Protein AF-A0AAN4AT27-F1 (afdb_monomer_lite)

Radius of gyration: 45.0 Å; chains: 1; bounding box: 106×26×132 Å

pLDDT: mean 91.49, std 11.28, range [50.31, 98.44]

Secondary structure (DSSP, 8-state):
--SSS-EEEETTEEEETTTTEEE-----S--TTS--TTPPPPHHHHHHHHHHHHHHHHHHHT-EEEE-SS-EEEE-TTPPPP----SSSEEEEE-TT--EEEEE-SS---S----S--EEEPTTS-EEEHHHHHHHHHHHHHHHHHHHHT-------------

Foldseek 3Di:
DPLQQDWDDDPQWIDGNVVRDIDRDPQQDDDPVDDDPPDDDDPNHVVVVVVVVVVVCVVQVQADWDDDPDDIDGDGPPDDDDDQDPVAFWGWDQDPVRDIDIDGDPDHDDPDDDDPWDWDQDPVRDIDTPVVVVVVVVVVVVVVVVCVVVPDPPPPPPPDDDD

Sequence (163 aa):
MDGTTGKATFGKIDLNGEQGTIGGLTNKTWDPNNYVSGQAATEDQLKEVDKKVEDLGNTIGKGYTFAGDKGSVNKKLGDTVKIAGDGKNISTAVTDSGELKIELNEEIEVKQITSEKMILKNSDGSTTDVGETLKEHSEKIEENAQSIKKGLNFAGNHGTTNK

Structure (mmCIF, N/CA/C/O backbone):
data_AF-A0AAN4AT27-F1
#
_entry.id   AF-A0AAN4AT27-F1
#
loop_
_atom_site.group_PDB
_atom_site.id
_atom_site.type_symbol
_atom_site.label_atom_id
_atom_site.label_alt_id
_atom_site.label_comp_id
_atom_site.label_asym_id
_atom_site.label_entity_id
_atom_site.label_seq_id
_atom_site.pdbx_PDB_ins_code
_atom_site.Cartn_x
_atom_site.Cartn_y
_atom_site.Cartn_z
_atom_site.occupancy
_atom_site.B_iso_or_equiv
_atom_site.auth_seq_id
_atom_site.auth_comp_id
_atom_site.auth_asym_id
_atom_site.auth_atom_id
_atom_site.pdbx_PDB_model_num
ATOM 1 N N . MET A 1 1 ? 40.662 -0.076 -54.136 1.00 59.47 1 MET A N 1
ATOM 2 C CA . MET A 1 1 ? 40.596 -0.534 -52.734 1.00 59.47 1 MET A CA 1
ATOM 3 C C . MET A 1 1 ? 39.782 -1.812 -52.726 1.00 59.47 1 MET A C 1
ATOM 5 O O . MET A 1 1 ? 38.711 -1.806 -53.314 1.00 59.47 1 MET A O 1
ATOM 9 N N . ASP A 1 2 ? 40.306 -2.889 -52.150 1.00 65.12 2 ASP A N 1
ATOM 10 C CA . ASP A 1 2 ? 39.646 -4.205 -52.034 1.00 65.12 2 ASP A CA 1
ATOM 11 C C . ASP A 1 2 ? 38.586 -4.258 -50.916 1.00 65.12 2 ASP A C 1
ATOM 13 O O . ASP A 1 2 ? 37.902 -5.261 -50.750 1.00 65.12 2 ASP A O 1
ATOM 17 N N . GLY A 1 3 ? 38.429 -3.161 -50.168 1.00 62.78 3 GLY A N 1
ATOM 18 C CA . GLY A 1 3 ? 37.406 -2.994 -49.137 1.00 62.78 3 GLY A CA 1
ATOM 19 C C . GLY A 1 3 ? 37.750 -3.641 -47.795 1.00 62.78 3 GLY A C 1
ATOM 20 O O . GLY A 1 3 ? 37.040 -3.390 -46.829 1.00 62.78 3 GLY A O 1
ATOM 21 N N . THR A 1 4 ? 38.840 -4.408 -47.702 1.00 66.81 4 THR A N 1
ATOM 22 C CA . THR A 1 4 ? 39.228 -5.149 -46.487 1.00 66.81 4 THR A CA 1
ATOM 23 C C . THR A 1 4 ? 40.243 -4.396 -45.622 1.00 66.81 4 THR A C 1
ATOM 25 O O . THR A 1 4 ? 40.301 -4.621 -44.419 1.00 66.81 4 THR A O 1
ATOM 28 N N . THR A 1 5 ? 41.021 -3.473 -46.202 1.00 74.94 5 THR A N 1
ATOM 29 C CA . THR A 1 5 ? 42.033 -2.658 -45.483 1.00 74.94 5 THR A CA 1
ATOM 30 C C . THR A 1 5 ? 41.980 -1.159 -45.821 1.00 74.94 5 THR A C 1
ATOM 32 O O . THR A 1 5 ? 42.809 -0.370 -45.367 1.00 74.94 5 THR A O 1
ATOM 35 N N . GLY A 1 6 ? 41.007 -0.735 -46.635 1.00 85.06 6 GLY A N 1
ATOM 36 C CA . GLY A 1 6 ? 40.911 0.639 -47.134 1.00 85.06 6 GLY A CA 1
ATOM 37 C C . GLY A 1 6 ? 40.500 1.659 -46.067 1.00 85.06 6 GLY A C 1
ATOM 38 O O . GLY A 1 6 ? 39.614 1.396 -45.254 1.00 85.06 6 GLY A O 1
ATOM 39 N N . LYS A 1 7 ? 41.101 2.853 -46.122 1.00 89.56 7 LYS A N 1
ATOM 40 C CA . LYS A 1 7 ? 40.680 4.040 -45.364 1.00 89.56 7 LYS A CA 1
ATOM 41 C C . LYS A 1 7 ? 40.246 5.126 -46.340 1.00 89.56 7 LYS A C 1
ATOM 43 O O . LYS A 1 7 ? 40.936 5.370 -47.330 1.00 89.56 7 LYS A O 1
ATOM 48 N N . ALA A 1 8 ? 39.108 5.757 -46.078 1.00 90.69 8 ALA A N 1
ATOM 49 C CA . ALA A 1 8 ? 38.583 6.835 -46.909 1.00 90.69 8 ALA A CA 1
ATOM 50 C C . ALA A 1 8 ? 37.919 7.904 -46.041 1.00 90.69 8 ALA A C 1
ATOM 52 O O . ALA A 1 8 ? 37.230 7.576 -45.079 1.00 90.69 8 ALA A O 1
ATOM 53 N N . THR A 1 9 ? 38.085 9.168 -46.420 1.00 91.88 9 THR A N 1
ATOM 54 C CA . THR A 1 9 ? 37.466 10.310 -45.741 1.00 91.88 9 THR A CA 1
ATOM 55 C C . THR A 1 9 ? 36.552 11.044 -46.716 1.00 91.88 9 THR A C 1
ATOM 57 O O . THR A 1 9 ? 36.956 11.374 -47.833 1.00 91.88 9 THR A O 1
ATOM 60 N N . PHE A 1 10 ? 35.321 11.319 -46.290 1.00 91.62 10 PHE A N 1
ATOM 61 C CA . PHE A 1 10 ? 34.301 12.039 -47.049 1.00 91.62 10 PHE A CA 1
ATOM 62 C C . PHE A 1 10 ? 33.799 13.225 -46.226 1.00 91.62 10 PHE A C 1
ATOM 64 O O . PHE A 1 10 ? 32.911 13.103 -45.379 1.00 91.62 10 PHE A O 1
ATOM 71 N N . GLY A 1 11 ? 34.388 14.399 -46.459 1.00 94.44 11 GLY A N 1
ATOM 72 C CA . GLY A 1 11 ? 34.126 15.568 -45.623 1.00 94.44 11 GLY A CA 1
ATOM 73 C C . GLY A 1 11 ? 34.538 15.293 -44.176 1.00 94.44 11 GLY A C 1
ATOM 74 O O . GLY A 1 11 ? 35.719 15.120 -43.904 1.00 94.44 11 GLY A O 1
ATOM 75 N N . LYS A 1 12 ? 33.564 15.259 -43.257 1.00 93.00 12 LYS A N 1
ATOM 76 C CA . LYS A 1 12 ? 33.795 14.930 -41.840 1.00 93.00 12 LYS A CA 1
ATOM 77 C C . LYS A 1 12 ? 33.780 13.430 -41.543 1.00 93.00 12 LYS A C 1
ATOM 79 O O . LYS A 1 12 ? 34.147 13.069 -40.439 1.00 93.00 12 LYS A O 1
ATOM 84 N N . ILE A 1 13 ? 33.300 12.592 -42.464 1.00 95.69 13 ILE A N 1
ATOM 85 C CA . ILE A 1 13 ? 33.096 11.157 -42.236 1.00 95.69 13 ILE A CA 1
ATOM 86 C C . ILE A 1 13 ? 34.378 10.389 -42.531 1.00 95.69 13 ILE A C 1
ATOM 88 O O . ILE A 1 13 ? 34.950 10.562 -43.605 1.00 95.69 13 ILE A O 1
ATOM 92 N N . ASP A 1 14 ? 34.755 9.484 -41.632 1.00 93.62 14 ASP A N 1
ATOM 93 C CA . ASP A 1 14 ? 35.916 8.607 -41.782 1.00 93.62 14 ASP A CA 1
ATOM 94 C C . ASP A 1 14 ? 35.474 7.144 -41.842 1.00 93.62 14 ASP A C 1
ATOM 96 O O . ASP A 1 14 ? 34.802 6.648 -40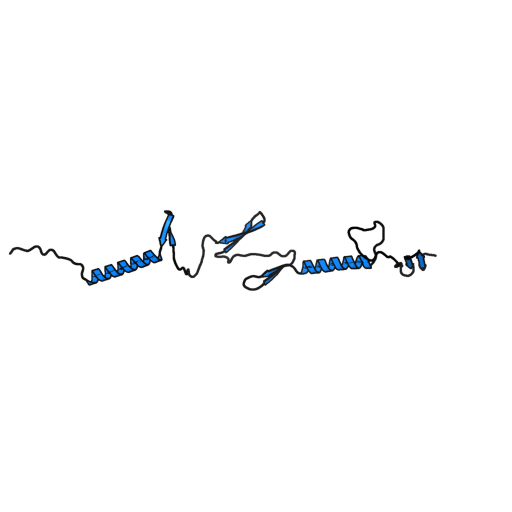.940 1.00 93.62 14 ASP A O 1
ATOM 100 N N . LEU A 1 15 ? 35.860 6.435 -42.900 1.00 93.19 15 LEU A N 1
ATOM 101 C CA . LEU A 1 15 ? 35.626 5.002 -43.066 1.00 93.19 15 LEU A CA 1
ATOM 102 C C . LEU A 1 15 ? 36.931 4.247 -42.839 1.00 93.19 15 LEU A C 1
ATOM 104 O O . LEU A 1 15 ? 37.932 4.523 -43.508 1.00 93.19 15 LEU A O 1
ATOM 108 N N . ASN A 1 16 ? 36.907 3.264 -41.940 1.00 91.56 16 ASN A N 1
ATOM 109 C CA . ASN A 1 16 ? 38.046 2.398 -41.671 1.00 91.56 16 ASN A CA 1
ATOM 110 C C . ASN A 1 16 ? 37.669 0.929 -41.896 1.00 91.56 16 ASN A C 1
ATOM 112 O O . ASN A 1 16 ? 37.094 0.288 -41.018 1.00 91.56 16 ASN A O 1
ATOM 116 N N . GLY A 1 17 ? 38.022 0.391 -43.066 1.00 89.88 17 GLY A N 1
ATOM 117 C CA . GLY A 1 17 ? 37.753 -1.004 -43.424 1.00 89.88 17 GLY A CA 1
ATOM 118 C C . GLY A 1 17 ? 38.534 -2.017 -42.584 1.00 89.88 17 GLY A C 1
ATOM 119 O O . GLY A 1 17 ? 38.031 -3.103 -42.336 1.00 89.88 17 GLY A O 1
ATOM 120 N N . GLU A 1 18 ? 39.713 -1.641 -42.079 1.00 89.69 18 GLU A N 1
ATOM 121 C CA . GLU A 1 18 ? 40.535 -2.495 -41.209 1.00 89.69 18 GLU A CA 1
ATOM 122 C C . GLU A 1 18 ? 39.891 -2.694 -39.823 1.00 89.69 18 GLU A C 1
ATOM 124 O O . GLU A 1 18 ? 39.949 -3.784 -39.264 1.00 89.69 18 GLU A O 1
ATOM 129 N N . GLN A 1 19 ? 39.250 -1.654 -39.270 1.00 91.31 19 GLN A N 1
ATOM 130 C CA . GLN A 1 19 ? 38.543 -1.717 -37.978 1.00 91.31 19 GLN A CA 1
ATOM 131 C C . GLN A 1 19 ? 37.044 -2.024 -38.109 1.00 91.31 19 GLN A C 1
ATOM 133 O O . GLN A 1 19 ? 36.397 -2.324 -37.109 1.00 91.31 19 GLN A O 1
ATOM 138 N N . GLY A 1 20 ? 36.479 -1.919 -39.315 1.00 91.69 20 GLY A N 1
ATOM 139 C CA . GLY A 1 20 ? 35.042 -2.061 -39.554 1.00 91.69 20 GLY A CA 1
ATOM 140 C C . GLY A 1 20 ? 34.204 -0.914 -38.979 1.00 91.69 20 GLY A C 1
ATOM 141 O O . GLY A 1 20 ? 33.062 -1.137 -38.584 1.00 91.69 20 GLY A O 1
ATOM 142 N N . THR A 1 21 ? 34.754 0.302 -38.899 1.00 93.38 21 THR A N 1
ATOM 143 C CA . THR A 1 21 ? 34.102 1.446 -38.241 1.00 93.38 21 THR A CA 1
ATOM 144 C C . THR A 1 21 ? 33.812 2.601 -39.195 1.00 93.38 21 THR A C 1
ATOM 146 O O . THR A 1 21 ? 34.498 2.815 -40.200 1.00 93.38 21 THR A O 1
ATOM 149 N N . ILE A 1 22 ? 32.778 3.368 -38.841 1.00 94.06 22 ILE A N 1
ATOM 150 C CA . ILE A 1 22 ? 32.430 4.650 -39.455 1.00 94.06 22 ILE A CA 1
ATOM 151 C C . ILE A 1 22 ? 32.519 5.720 -38.366 1.00 94.06 22 ILE A C 1
ATOM 153 O O . ILE A 1 22 ? 31.731 5.723 -37.422 1.00 94.06 22 ILE A O 1
ATOM 157 N N . GLY A 1 23 ? 33.501 6.607 -38.486 1.00 94.44 23 GLY A N 1
ATOM 158 C CA . GLY A 1 23 ? 33.745 7.729 -37.586 1.00 94.44 23 GLY A CA 1
ATOM 159 C C . GLY A 1 23 ? 33.300 9.069 -38.173 1.00 94.44 23 GLY A C 1
ATOM 160 O O . GLY A 1 23 ? 32.806 9.159 -39.298 1.00 94.44 23 GLY A O 1
ATOM 161 N N . GLY A 1 24 ? 33.471 10.138 -37.391 1.00 95.50 24 GLY A N 1
ATOM 162 C CA . GLY A 1 24 ? 33.221 11.506 -37.858 1.00 95.50 24 GLY A CA 1
ATOM 163 C C . GLY A 1 24 ? 31.747 11.930 -37.926 1.00 95.50 24 GLY A C 1
ATOM 164 O O . GLY A 1 24 ? 31.432 13.061 -38.308 1.00 95.50 24 GLY A O 1
ATOM 165 N N . LEU A 1 25 ? 30.837 11.045 -37.511 1.00 95.88 25 LEU A N 1
ATOM 166 C CA . LEU A 1 25 ? 29.411 11.326 -37.363 1.00 95.88 25 LEU A CA 1
ATOM 167 C C . LEU A 1 25 ? 29.177 12.442 -36.331 1.00 95.88 25 LEU A C 1
ATOM 169 O O . LEU A 1 25 ? 29.748 12.448 -35.239 1.00 95.88 25 LEU A O 1
ATOM 173 N N . THR A 1 26 ? 28.331 13.411 -36.685 1.00 94.31 26 THR A N 1
ATOM 174 C CA . THR A 1 26 ? 28.087 14.609 -35.862 1.00 94.31 26 THR A CA 1
ATOM 175 C C . THR A 1 26 ? 26.818 14.532 -35.014 1.00 94.31 26 THR A C 1
ATOM 177 O O . THR A 1 26 ? 26.613 15.386 -34.155 1.00 94.31 26 THR A O 1
ATOM 180 N N . ASN A 1 27 ? 25.952 13.544 -35.240 1.00 94.56 27 ASN A N 1
ATOM 181 C CA . ASN A 1 27 ? 24.728 13.317 -34.473 1.00 94.56 27 ASN A CA 1
ATOM 182 C C . ASN A 1 27 ? 25.047 12.661 -33.126 1.00 94.56 27 ASN A C 1
ATOM 184 O O . ASN A 1 27 ? 25.014 11.444 -33.011 1.00 94.56 27 ASN A O 1
ATOM 188 N N . LYS A 1 28 ? 25.376 13.463 -32.111 1.00 95.00 28 LYS A N 1
ATOM 189 C CA . LYS A 1 28 ? 25.811 12.963 -30.793 1.00 95.00 28 LYS A CA 1
ATOM 190 C C . LYS A 1 28 ? 24.724 12.934 -29.720 1.00 95.00 28 LYS A C 1
ATOM 192 O O . LYS A 1 28 ? 24.891 12.261 -28.718 1.00 95.00 28 LYS A O 1
ATOM 197 N N . THR A 1 29 ? 23.624 13.648 -29.925 1.00 94.44 29 THR A N 1
ATOM 198 C CA . THR A 1 29 ? 22.542 13.794 -28.941 1.00 94.44 29 THR A CA 1
ATOM 199 C C . THR A 1 29 ? 21.263 13.147 -29.444 1.00 94.44 29 THR A C 1
ATOM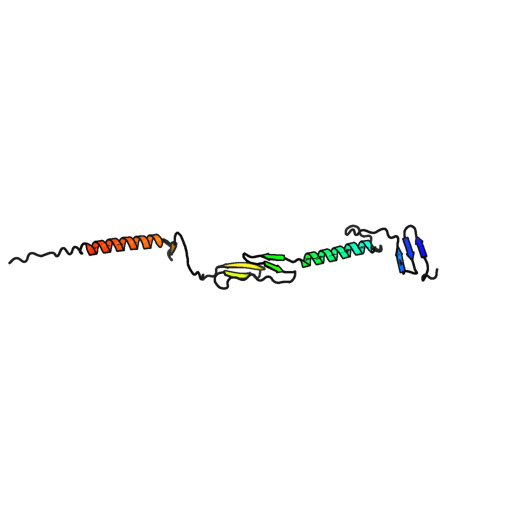 201 O O . THR A 1 29 ? 20.974 13.204 -30.644 1.00 94.44 29 THR A O 1
ATOM 204 N N . TRP A 1 30 ? 20.473 12.549 -28.557 1.00 94.00 30 TRP A N 1
ATOM 205 C CA . TRP A 1 30 ? 19.183 11.963 -28.910 1.00 94.00 30 TRP A CA 1
ATOM 206 C C . TRP A 1 30 ? 18.029 12.954 -28.684 1.00 94.00 30 TRP A C 1
ATOM 208 O O . TRP A 1 30 ? 17.708 13.306 -27.548 1.00 94.00 30 TRP A O 1
ATOM 218 N N . ASP A 1 31 ? 17.360 13.358 -29.771 1.00 92.38 31 ASP A N 1
ATOM 219 C CA . ASP A 1 31 ? 16.117 14.140 -29.739 1.00 92.38 31 ASP A CA 1
ATOM 220 C C . ASP A 1 31 ? 14.932 13.266 -30.203 1.00 92.38 31 ASP A C 1
ATOM 222 O O . ASP A 1 31 ? 14.851 12.932 -31.389 1.00 92.38 31 ASP A O 1
ATOM 226 N N . PRO A 1 32 ? 13.995 12.897 -29.309 1.00 91.25 32 PRO A N 1
ATOM 227 C CA . PRO A 1 32 ? 12.868 12.033 -29.657 1.00 91.25 32 PRO A CA 1
ATOM 228 C C . PRO A 1 32 ? 11.865 12.672 -30.630 1.00 91.25 32 PRO A C 1
ATOM 230 O O . PRO A 1 32 ? 11.100 11.945 -31.259 1.00 91.25 32 PRO A O 1
ATOM 233 N N . ASN A 1 33 ? 11.847 14.003 -30.761 1.00 95.56 33 ASN A N 1
ATOM 234 C CA . ASN A 1 33 ? 10.891 14.710 -31.619 1.00 95.56 33 ASN A CA 1
ATOM 235 C C . ASN A 1 33 ? 11.442 14.995 -33.021 1.00 95.56 33 ASN A C 1
ATOM 237 O O . ASN A 1 33 ? 10.667 15.274 -33.931 1.00 95.56 33 ASN A O 1
ATOM 241 N N . ASN A 1 34 ? 12.763 14.925 -33.205 1.00 91.69 34 ASN A N 1
ATOM 242 C CA . ASN A 1 34 ? 13.436 15.321 -34.442 1.00 91.69 34 ASN A CA 1
ATOM 243 C C . ASN A 1 34 ? 14.451 14.259 -34.887 1.00 91.69 34 ASN A C 1
ATOM 245 O O . ASN A 1 34 ? 15.641 14.537 -35.044 1.00 91.69 34 ASN A O 1
ATOM 249 N N . TYR A 1 35 ? 13.988 13.025 -35.093 1.00 93.12 35 TYR A N 1
ATOM 250 C CA . TYR A 1 35 ? 14.833 11.963 -35.639 1.00 93.12 35 TYR A CA 1
ATOM 251 C C . TYR A 1 35 ? 14.917 12.044 -37.171 1.00 93.12 35 TYR A C 1
ATOM 253 O O . TYR A 1 35 ? 13.954 12.399 -37.853 1.00 93.12 35 TYR A O 1
ATOM 261 N N . VAL A 1 36 ? 16.074 11.677 -37.725 1.00 93.69 36 VAL A N 1
ATOM 262 C CA . VAL A 1 36 ? 16.304 11.643 -39.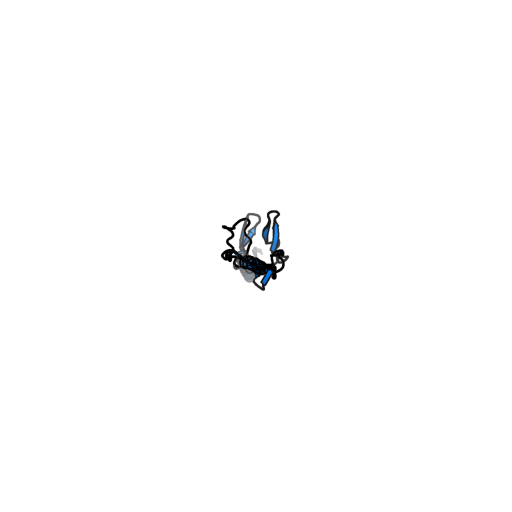175 1.00 93.69 36 VAL A CA 1
ATOM 263 C C . VAL A 1 36 ? 16.204 10.200 -39.661 1.00 93.69 36 VAL A C 1
ATOM 265 O O . VAL A 1 36 ? 17.065 9.369 -39.376 1.00 93.69 36 VAL A O 1
ATOM 268 N N . SER A 1 37 ? 15.134 9.891 -40.394 1.00 94.44 37 SER A N 1
ATOM 269 C CA . SER A 1 37 ? 14.922 8.557 -40.965 1.00 94.44 37 SER A CA 1
ATOM 270 C C . SER A 1 37 ? 16.042 8.174 -41.940 1.00 94.44 37 SER A C 1
ATOM 272 O O . SER A 1 37 ? 16.467 8.983 -42.763 1.00 94.44 37 SER A O 1
ATOM 274 N N . GLY A 1 38 ? 16.518 6.930 -41.848 1.00 94.50 38 GLY A N 1
ATOM 275 C CA . GLY A 1 38 ? 17.579 6.389 -42.704 1.00 94.50 38 GLY A CA 1
ATOM 276 C C . GLY A 1 38 ? 19.000 6.845 -42.349 1.00 94.50 38 GLY A C 1
ATOM 277 O O . GLY A 1 38 ? 19.953 6.341 -42.940 1.00 94.50 38 GLY A O 1
ATOM 278 N N . GLN A 1 39 ? 19.170 7.751 -41.381 1.00 94.94 39 GLN A N 1
ATOM 279 C CA . GLN A 1 39 ? 20.486 8.122 -40.865 1.00 94.94 39 GLN A CA 1
ATOM 280 C C . GLN A 1 39 ? 20.951 7.122 -39.796 1.00 94.94 39 GLN A C 1
ATOM 282 O O . GLN A 1 39 ? 20.172 6.697 -38.944 1.00 94.94 39 GLN A O 1
ATOM 287 N N . ALA A 1 40 ? 22.236 6.760 -39.820 1.00 93.62 40 ALA A N 1
ATOM 288 C CA . ALA A 1 40 ? 22.837 5.919 -38.787 1.00 93.62 40 ALA A CA 1
ATOM 289 C C . ALA A 1 40 ? 22.907 6.652 -37.433 1.00 93.62 40 ALA A C 1
ATOM 291 O O . ALA A 1 40 ? 23.298 7.821 -37.376 1.00 93.62 40 ALA A O 1
ATOM 292 N N . ALA A 1 41 ? 22.575 5.956 -36.345 1.00 94.69 41 ALA A N 1
ATOM 293 C CA . ALA A 1 41 ? 22.762 6.451 -34.981 1.00 94.69 41 ALA A CA 1
ATOM 294 C C . ALA A 1 41 ? 24.232 6.333 -34.538 1.00 94.69 41 ALA A C 1
ATOM 296 O O . ALA A 1 41 ? 24.950 5.446 -35.001 1.00 94.69 41 ALA A O 1
ATOM 297 N N . THR A 1 42 ? 24.675 7.207 -33.631 1.00 96.31 42 THR A N 1
ATOM 298 C CA . THR A 1 42 ? 26.009 7.109 -33.006 1.00 96.31 42 THR A CA 1
ATOM 299 C C . THR A 1 42 ? 25.966 6.367 -31.673 1.00 96.31 42 THR A C 1
ATOM 301 O O . THR A 1 42 ? 24.924 6.289 -31.020 1.00 96.31 42 THR A O 1
ATOM 304 N N . GLU A 1 43 ? 27.125 5.877 -31.223 1.00 96.56 43 GLU A N 1
ATOM 305 C CA . GLU A 1 43 ? 27.285 5.319 -29.873 1.00 96.56 43 GLU A CA 1
ATOM 306 C C . GLU A 1 43 ? 26.960 6.345 -28.775 1.00 96.56 43 GLU A C 1
ATOM 308 O O . GLU A 1 43 ? 26.437 5.962 -27.732 1.00 96.56 43 GLU A O 1
ATOM 313 N N . ASP A 1 44 ? 27.186 7.644 -29.015 1.00 97.38 44 ASP A N 1
ATOM 314 C CA . ASP A 1 44 ? 26.796 8.713 -28.084 1.00 97.38 44 ASP A CA 1
ATOM 315 C C . ASP A 1 44 ? 25.264 8.748 -27.887 1.00 97.38 44 ASP A C 1
ATOM 317 O O . ASP A 1 44 ? 24.779 8.764 -26.754 1.00 97.38 44 ASP A O 1
ATOM 321 N N . GLN A 1 45 ? 24.486 8.659 -28.973 1.00 97.00 45 GLN A N 1
ATOM 322 C CA . GLN A 1 45 ? 23.020 8.578 -28.899 1.00 97.00 45 GLN A CA 1
ATOM 323 C C . GLN A 1 45 ? 22.549 7.273 -28.241 1.00 97.00 45 GLN A C 1
ATOM 325 O O . GLN A 1 45 ? 21.608 7.289 -27.445 1.00 97.00 45 GLN A O 1
ATOM 330 N N . LEU A 1 46 ? 23.206 6.144 -28.541 1.00 96.56 46 LEU A N 1
ATOM 331 C CA . LEU A 1 46 ? 22.896 4.857 -27.913 1.00 96.56 46 LEU A CA 1
ATOM 332 C C . LEU A 1 46 ? 23.168 4.891 -26.404 1.00 96.56 46 LEU A C 1
ATOM 334 O O . LEU A 1 46 ? 22.351 4.401 -25.631 1.00 96.56 46 LEU A O 1
ATOM 338 N N . LYS A 1 47 ? 24.262 5.526 -25.976 1.00 97.56 47 LYS A N 1
ATOM 339 C CA . LYS A 1 47 ? 24.605 5.718 -24.563 1.00 97.56 47 LYS A CA 1
ATOM 340 C C . LYS A 1 47 ? 23.561 6.552 -23.820 1.00 97.56 47 LYS A C 1
ATOM 342 O O . LYS A 1 47 ? 23.233 6.241 -22.678 1.00 97.56 47 LYS A O 1
ATOM 347 N N . GLU A 1 48 ? 23.021 7.602 -24.439 1.00 97.00 48 GLU A N 1
ATOM 348 C CA . GLU A 1 48 ? 21.919 8.368 -23.840 1.00 97.00 48 GLU A CA 1
ATOM 349 C C . GLU A 1 48 ? 20.657 7.513 -23.651 1.00 97.00 48 GLU A C 1
ATOM 351 O O . GLU A 1 48 ? 19.966 7.646 -22.639 1.00 97.00 48 GLU A O 1
ATOM 356 N N . VAL A 1 49 ? 20.354 6.626 -24.604 1.00 95.75 49 VAL A N 1
ATOM 357 C CA . VAL A 1 49 ? 19.224 5.691 -24.503 1.00 95.75 49 VAL A CA 1
ATOM 358 C C . VAL A 1 49 ? 19.471 4.641 -23.421 1.00 95.75 49 VAL A C 1
ATOM 360 O O . VAL A 1 49 ? 18.594 4.430 -22.586 1.00 95.75 49 VAL A O 1
ATOM 363 N N . ASP A 1 50 ? 20.655 4.033 -23.394 1.00 97.50 50 ASP A N 1
ATOM 364 C CA . ASP A 1 50 ? 21.069 3.066 -22.373 1.00 97.50 50 ASP A CA 1
ATOM 365 C C . ASP A 1 50 ? 20.931 3.657 -20.965 1.00 97.50 50 ASP A C 1
ATOM 367 O O . ASP A 1 50 ? 20.245 3.096 -20.109 1.00 97.50 50 ASP A O 1
ATOM 371 N N . LYS A 1 51 ? 21.424 4.887 -20.771 1.00 97.56 51 LYS A N 1
ATOM 372 C CA . LYS A 1 51 ? 21.247 5.622 -19.517 1.00 97.56 51 LYS A CA 1
ATOM 373 C C . LYS A 1 51 ? 19.773 5.818 -19.144 1.00 97.56 51 LYS A C 1
ATOM 375 O O . LYS A 1 51 ? 19.416 5.662 -17.980 1.00 97.56 51 LYS A O 1
ATOM 380 N N . LYS A 1 52 ? 18.898 6.160 -20.098 1.00 96.94 52 LYS A N 1
ATOM 381 C CA . LYS A 1 52 ? 17.453 6.301 -19.825 1.00 96.94 52 LYS A CA 1
ATOM 382 C C . LYS A 1 52 ? 16.824 4.976 -19.399 1.00 96.94 52 LYS A C 1
ATOM 384 O O . LYS A 1 52 ? 15.957 4.978 -18.527 1.00 96.94 52 LYS A O 1
ATOM 389 N N . VAL A 1 53 ? 17.248 3.865 -19.999 1.00 97.69 53 VAL A N 1
ATOM 390 C CA . VAL A 1 53 ? 16.791 2.519 -19.625 1.00 97.69 53 VAL A CA 1
ATOM 391 C C . VAL A 1 53 ? 17.273 2.159 -18.218 1.00 97.69 53 VAL A C 1
ATOM 393 O O . VAL A 1 53 ? 16.473 1.695 -17.406 1.00 97.69 53 VAL A O 1
ATOM 396 N N . GLU A 1 54 ? 18.536 2.436 -17.894 1.00 98.12 54 GLU A N 1
ATOM 397 C CA . GLU A 1 54 ? 19.098 2.231 -16.556 1.00 98.12 54 GLU A CA 1
ATOM 398 C C . GLU A 1 54 ? 18.367 3.077 -15.498 1.00 98.12 54 GLU A C 1
ATOM 400 O O . GLU A 1 54 ? 17.908 2.553 -14.480 1.00 98.12 54 GLU A O 1
ATOM 405 N N . ASP A 1 55 ? 18.186 4.376 -15.753 1.00 97.81 55 ASP A N 1
ATOM 406 C CA . ASP A 1 55 ? 17.496 5.304 -14.850 1.00 97.81 55 ASP A CA 1
ATOM 407 C C . ASP A 1 55 ? 16.027 4.885 -14.627 1.00 97.81 55 ASP A C 1
ATOM 409 O O . ASP A 1 55 ? 15.515 4.960 -13.501 1.00 97.81 55 ASP A O 1
ATOM 413 N N . LEU A 1 56 ? 15.351 4.394 -15.674 1.00 97.00 56 LEU A N 1
ATOM 414 C CA . LEU A 1 56 ? 14.003 3.832 -15.577 1.00 97.00 56 LEU A CA 1
ATOM 415 C C . LEU A 1 56 ? 13.988 2.568 -14.707 1.00 97.00 56 LEU A C 1
ATOM 417 O O . LEU A 1 56 ? 13.162 2.469 -13.798 1.00 97.00 56 LEU A O 1
ATOM 421 N N . GLY A 1 57 ? 14.916 1.635 -14.939 1.00 96.50 57 GLY A N 1
ATOM 422 C CA . GLY A 1 57 ? 15.059 0.415 -14.142 1.00 96.50 57 GLY A CA 1
ATOM 423 C C . GLY A 1 57 ? 15.309 0.716 -12.663 1.00 96.50 57 GLY A C 1
ATOM 424 O O . GLY A 1 57 ? 14.635 0.164 -11.792 1.00 96.50 57 GLY A O 1
ATOM 425 N N . ASN A 1 58 ? 16.195 1.670 -12.375 1.00 96.31 58 ASN A N 1
ATOM 426 C CA . ASN A 1 58 ? 16.473 2.146 -11.022 1.00 96.31 58 ASN A CA 1
ATOM 427 C C . ASN A 1 58 ? 15.238 2.779 -10.372 1.00 96.31 58 ASN A C 1
ATOM 429 O O . ASN A 1 58 ? 14.959 2.538 -9.198 1.00 96.31 58 ASN A O 1
ATOM 433 N N . THR A 1 59 ? 14.479 3.581 -11.121 1.00 95.94 59 THR A N 1
ATOM 434 C CA . THR A 1 59 ? 13.275 4.250 -10.609 1.00 95.94 59 THR A CA 1
ATOM 435 C C . THR A 1 59 ? 12.170 3.251 -10.288 1.00 95.94 59 THR A C 1
ATOM 437 O O . THR A 1 59 ? 11.627 3.284 -9.186 1.00 95.94 59 THR A O 1
ATOM 440 N N . ILE A 1 60 ? 11.882 2.320 -11.199 1.00 94.38 60 ILE A N 1
ATOM 441 C CA . ILE A 1 60 ? 10.898 1.251 -10.976 1.00 94.38 60 ILE A CA 1
ATOM 442 C C . ILE A 1 60 ? 11.348 0.336 -9.826 1.00 94.38 60 ILE A C 1
ATOM 444 O O . ILE A 1 60 ? 10.534 -0.081 -9.000 1.00 94.38 60 ILE A O 1
ATOM 448 N N . GLY A 1 61 ? 12.652 0.067 -9.720 1.00 94.06 61 GLY A N 1
ATOM 449 C CA . GLY A 1 61 ? 13.239 -0.777 -8.681 1.00 94.06 61 GLY A CA 1
ATOM 450 C C . GLY A 1 61 ? 13.126 -0.226 -7.255 1.00 94.06 61 GLY A C 1
ATOM 451 O O . GLY A 1 61 ? 13.207 -1.015 -6.310 1.00 94.06 61 GLY A O 1
ATOM 452 N N . LYS A 1 62 ? 12.903 1.088 -7.082 1.00 95.62 62 LYS A N 1
ATOM 453 C CA . LYS A 1 62 ? 12.693 1.711 -5.760 1.00 95.62 62 LYS A CA 1
ATOM 454 C C . LYS A 1 62 ? 11.384 1.274 -5.096 1.00 95.62 62 LYS A C 1
ATOM 456 O O . LYS A 1 62 ? 11.324 1.235 -3.867 1.00 95.62 62 LYS A O 1
ATOM 461 N N . GLY A 1 63 ? 10.360 0.942 -5.886 1.00 94.88 63 GLY A N 1
ATOM 462 C CA . GLY A 1 63 ? 9.045 0.558 -5.373 1.00 94.88 63 GLY A CA 1
ATOM 463 C C . GLY A 1 63 ? 8.349 1.656 -4.555 1.00 94.88 63 GLY A C 1
ATOM 464 O O . GLY A 1 63 ? 8.674 2.839 -4.661 1.00 94.88 63 GLY A O 1
ATOM 465 N N . TYR A 1 64 ? 7.398 1.245 -3.718 1.00 95.50 64 TYR A N 1
ATOM 466 C CA . TYR A 1 64 ? 6.672 2.094 -2.773 1.00 95.50 64 TYR A CA 1
ATOM 467 C C . TYR A 1 64 ? 6.841 1.578 -1.345 1.00 95.50 64 TYR A C 1
ATOM 469 O O . TYR A 1 64 ? 6.767 0.374 -1.090 1.00 95.50 64 TYR A O 1
ATOM 477 N N . THR A 1 65 ? 7.042 2.494 -0.401 1.00 96.06 65 THR A N 1
ATOM 478 C CA . THR A 1 65 ? 7.147 2.165 1.024 1.00 96.06 65 THR A CA 1
ATOM 479 C C . THR A 1 65 ? 5.821 2.436 1.722 1.00 96.06 65 THR A C 1
ATOM 481 O O . THR A 1 65 ? 5.337 3.564 1.718 1.00 96.06 65 THR A O 1
ATOM 484 N N . PHE A 1 66 ? 5.268 1.408 2.360 1.00 96.81 66 PHE A N 1
ATOM 485 C CA . PHE A 1 66 ? 4.094 1.492 3.223 1.00 96.81 66 PHE A CA 1
ATOM 486 C C . PHE A 1 66 ? 4.567 1.473 4.675 1.00 96.81 66 PHE A C 1
ATOM 488 O O . PHE A 1 66 ? 5.273 0.550 5.085 1.00 96.81 66 PHE A O 1
ATOM 495 N N . ALA A 1 67 ? 4.203 2.492 5.445 1.00 96.56 67 ALA A N 1
ATOM 496 C CA . ALA A 1 67 ? 4.511 2.593 6.866 1.00 96.56 67 ALA A CA 1
ATOM 497 C C . ALA A 1 67 ? 3.210 2.607 7.670 1.00 96.56 67 ALA A C 1
ATOM 499 O O . ALA A 1 67 ? 2.223 3.194 7.233 1.00 96.56 67 ALA A O 1
ATOM 500 N N . GLY A 1 68 ? 3.221 1.952 8.826 1.00 95.25 68 GLY A N 1
ATOM 501 C CA . GLY A 1 68 ? 2.142 2.041 9.808 1.00 95.25 68 GLY A CA 1
ATOM 502 C C . GLY A 1 68 ? 2.636 2.692 11.094 1.00 95.25 68 GLY A C 1
ATOM 503 O O . GLY A 1 68 ? 3.794 3.102 11.185 1.00 95.25 68 GLY A O 1
ATOM 504 N N . ASP A 1 69 ? 1.788 2.700 12.124 1.00 95.56 69 ASP A N 1
ATOM 505 C CA . ASP A 1 69 ? 2.157 3.170 13.470 1.00 95.56 69 ASP A CA 1
ATOM 506 C C . ASP A 1 69 ? 3.408 2.464 14.017 1.00 95.56 69 ASP A C 1
ATOM 508 O O . ASP A 1 69 ? 4.150 3.010 14.836 1.00 95.56 69 ASP A O 1
ATOM 512 N N . LYS A 1 70 ? 3.652 1.229 13.559 1.00 96.06 70 LYS A N 1
ATOM 513 C CA . LYS A 1 70 ? 4.876 0.471 13.813 1.00 96.06 70 LYS A CA 1
ATOM 514 C C . LYS A 1 70 ? 5.379 -0.174 12.526 1.00 96.06 70 LYS A C 1
ATOM 516 O O . LYS A 1 70 ? 4.652 -0.918 11.872 1.00 96.06 70 LYS A O 1
ATOM 521 N N . GLY A 1 71 ? 6.663 0.030 12.240 1.00 96.81 71 GLY A N 1
ATOM 522 C CA . GLY A 1 71 ? 7.364 -0.617 11.132 1.00 96.81 71 GLY A CA 1
ATOM 523 C C . GLY A 1 71 ? 6.988 -0.087 9.746 1.00 96.81 71 GLY A C 1
ATOM 524 O O . GLY A 1 71 ? 6.128 0.777 9.574 1.00 96.81 71 GLY A O 1
ATOM 525 N N . SER A 1 72 ? 7.680 -0.613 8.739 1.00 97.12 72 SER A N 1
ATOM 526 C CA . SER A 1 72 ? 7.449 -0.295 7.333 1.00 97.12 72 SER A CA 1
ATOM 527 C C . SER A 1 72 ? 7.837 -1.467 6.438 1.00 97.12 72 SER A C 1
ATOM 529 O O . SER A 1 72 ? 8.593 -2.358 6.832 1.00 97.12 72 SER A O 1
ATOM 531 N N . VAL A 1 73 ? 7.305 -1.471 5.220 1.00 96.88 73 VAL A N 1
ATOM 532 C CA . VAL A 1 73 ? 7.640 -2.445 4.183 1.00 96.88 73 VAL A CA 1
ATOM 533 C C . VAL A 1 73 ? 7.778 -1.739 2.840 1.00 96.88 73 VAL A C 1
ATOM 535 O O . VAL A 1 73 ? 6.974 -0.874 2.500 1.00 96.88 73 VAL A O 1
ATOM 538 N N . ASN A 1 74 ? 8.795 -2.110 2.066 1.00 97.00 74 ASN A N 1
ATOM 539 C CA . ASN A 1 74 ? 8.942 -1.680 0.680 1.00 97.00 74 ASN A CA 1
ATOM 540 C C . ASN A 1 74 ? 8.383 -2.761 -0.255 1.00 97.00 74 ASN A C 1
ATOM 542 O O . ASN A 1 74 ? 8.619 -3.953 -0.045 1.00 97.00 74 ASN A O 1
ATOM 546 N N . LYS A 1 75 ? 7.609 -2.335 -1.250 1.00 96.94 75 LYS A N 1
ATOM 547 C CA . LYS A 1 75 ? 6.916 -3.190 -2.215 1.00 96.94 75 LYS A CA 1
ATOM 548 C C . LYS A 1 75 ? 7.265 -2.742 -3.621 1.00 96.94 75 LYS A C 1
ATOM 550 O O . LYS A 1 75 ? 7.187 -1.554 -3.927 1.00 96.94 75 LYS A O 1
ATOM 555 N N . LYS A 1 76 ? 7.666 -3.682 -4.467 1.00 95.69 76 LYS A N 1
ATOM 556 C CA . LYS A 1 76 ? 8.069 -3.420 -5.850 1.00 95.69 76 LYS A CA 1
ATOM 557 C C . LYS A 1 76 ? 6.889 -3.600 -6.799 1.00 95.69 76 LYS A C 1
ATOM 559 O O . LYS A 1 76 ? 5.844 -4.131 -6.427 1.00 95.69 76 LYS A O 1
ATOM 564 N N . LEU A 1 77 ? 7.054 -3.143 -8.039 1.00 94.94 77 LEU A N 1
ATOM 565 C CA . LEU A 1 77 ? 6.057 -3.370 -9.082 1.00 94.94 77 LEU A CA 1
ATOM 566 C C . LEU A 1 77 ? 5.810 -4.879 -9.253 1.00 94.94 77 LEU A C 1
ATOM 568 O O . LEU A 1 77 ? 6.758 -5.652 -9.364 1.00 94.94 77 LEU A O 1
ATOM 572 N N . GLY A 1 78 ? 4.538 -5.279 -9.267 1.00 93.25 78 GLY A N 1
ATOM 573 C CA . GLY A 1 78 ? 4.122 -6.683 -9.321 1.00 93.25 78 GLY A CA 1
ATOM 574 C C . GLY A 1 78 ? 3.893 -7.331 -7.951 1.00 93.25 78 GLY A C 1
ATOM 575 O O . GLY A 1 78 ? 3.228 -8.363 -7.884 1.00 93.25 78 GLY A O 1
ATOM 576 N N . ASP A 1 79 ? 4.356 -6.723 -6.855 1.00 96.31 79 ASP A N 1
ATOM 577 C CA . ASP A 1 79 ? 4.019 -7.207 -5.518 1.00 96.31 79 ASP A CA 1
ATOM 578 C C . ASP A 1 79 ? 2.553 -6.913 -5.176 1.00 96.31 79 ASP A C 1
ATOM 580 O O . ASP A 1 79 ? 1.998 -5.870 -5.518 1.00 96.31 79 ASP A O 1
ATOM 584 N N . THR A 1 80 ? 1.936 -7.807 -4.401 1.00 93.56 80 THR A N 1
ATOM 585 C CA . THR A 1 80 ? 0.638 -7.547 -3.766 1.00 93.56 80 THR A CA 1
ATOM 586 C C . THR A 1 80 ? 0.832 -7.000 -2.351 1.00 93.56 80 THR A C 1
ATOM 588 O O . THR A 1 80 ? 1.585 -7.561 -1.543 1.00 93.56 80 THR A O 1
ATOM 591 N N . VAL A 1 81 ? 0.112 -5.924 -2.029 1.00 93.44 81 VAL A N 1
ATOM 592 C CA . VAL A 1 81 ? -0.011 -5.391 -0.666 1.00 93.44 81 VAL A CA 1
ATOM 593 C C . VAL A 1 81 ? -1.328 -5.869 -0.079 1.00 93.44 81 VAL A C 1
ATOM 595 O O . VAL A 1 81 ? -2.390 -5.596 -0.628 1.00 93.44 81 VAL A O 1
ATOM 598 N N . LYS A 1 82 ? -1.259 -6.604 1.031 1.00 92.75 82 LYS A N 1
ATOM 599 C CA . LYS A 1 82 ? -2.447 -7.026 1.774 1.00 92.75 82 LYS A CA 1
ATOM 600 C C . LYS A 1 82 ? -2.718 -6.013 2.874 1.00 92.75 82 LYS A C 1
ATOM 602 O O . LYS A 1 82 ? -1.829 -5.736 3.675 1.00 92.75 82 LYS A O 1
ATOM 607 N N . ILE A 1 83 ? -3.940 -5.506 2.911 1.00 95.12 83 ILE A N 1
ATOM 608 C CA . ILE A 1 83 ? -4.468 -4.730 4.029 1.00 95.12 83 ILE A CA 1
ATOM 609 C C . ILE A 1 83 ? -5.420 -5.674 4.749 1.00 95.12 83 ILE A C 1
ATOM 611 O O . ILE A 1 83 ? -6.317 -6.230 4.121 1.00 95.12 83 ILE A O 1
ATOM 615 N N . ALA A 1 84 ? -5.145 -5.931 6.022 1.00 94.94 84 ALA A N 1
ATOM 616 C CA . ALA A 1 84 ? -5.899 -6.867 6.836 1.00 94.94 84 ALA A CA 1
ATOM 617 C C . ALA A 1 84 ? -6.466 -6.131 8.045 1.00 94.94 84 ALA A C 1
ATOM 619 O O . ALA A 1 84 ? -5.786 -5.289 8.636 1.00 94.94 84 ALA A O 1
ATOM 620 N N . GLY A 1 85 ? -7.696 -6.474 8.409 1.00 96.62 85 GLY A N 1
ATOM 621 C CA . GLY A 1 85 ? -8.251 -6.113 9.703 1.00 96.62 85 GLY A CA 1
ATOM 622 C C . GLY A 1 85 ? -7.538 -6.818 10.862 1.00 96.62 85 GLY A C 1
ATOM 623 O O . GLY A 1 85 ? -6.605 -7.602 10.674 1.00 96.62 85 GLY A O 1
ATOM 624 N N . ASP A 1 86 ? -8.012 -6.571 12.078 1.00 96.06 86 ASP A N 1
ATOM 625 C CA . ASP A 1 86 ? -7.491 -7.206 13.297 1.00 96.06 86 ASP A CA 1
ATOM 626 C C . ASP A 1 86 ? -8.049 -8.626 13.523 1.00 96.06 86 ASP A C 1
ATOM 628 O O . ASP A 1 86 ? -7.707 -9.284 14.506 1.00 96.06 86 ASP A O 1
ATOM 632 N N . GLY A 1 87 ? -8.911 -9.097 12.613 1.00 95.88 87 GLY A N 1
ATOM 633 C CA . GLY A 1 87 ? -9.592 -10.387 12.700 1.00 95.88 87 GLY A CA 1
ATOM 634 C C . GLY A 1 87 ? -10.710 -10.429 13.744 1.00 95.88 87 GLY A C 1
ATOM 635 O O . GLY A 1 87 ? -11.210 -11.516 14.024 1.00 95.88 87 GLY A O 1
ATOM 636 N N . LYS A 1 88 ? -11.084 -9.282 14.327 1.00 97.19 88 LYS A N 1
ATOM 637 C CA . LYS A 1 88 ? -12.089 -9.177 15.391 1.00 97.19 88 LYS A CA 1
ATOM 638 C C . LYS A 1 88 ? -13.049 -8.016 15.176 1.00 97.19 88 LYS A C 1
ATOM 640 O O . LYS A 1 88 ? -14.229 -8.250 14.961 1.00 97.19 88 LYS A O 1
ATOM 645 N N . ASN A 1 89 ? -12.545 -6.788 15.211 1.00 98.31 89 ASN A N 1
ATOM 646 C CA . ASN A 1 89 ? -13.336 -5.562 15.205 1.00 98.31 89 ASN A CA 1
ATOM 647 C C . ASN A 1 89 ? -13.337 -4.866 13.847 1.00 98.31 89 ASN A C 1
ATOM 649 O O . ASN A 1 89 ? -14.288 -4.160 13.533 1.00 98.31 89 ASN A O 1
ATOM 653 N N . ILE A 1 90 ? -12.278 -5.043 13.057 1.00 98.44 90 ILE A N 1
ATOM 654 C CA . ILE A 1 90 ? -12.122 -4.422 11.744 1.00 98.44 90 ILE A CA 1
ATOM 655 C C . ILE A 1 90 ? -12.123 -5.509 10.678 1.00 98.44 90 ILE A C 1
ATOM 657 O O . ILE A 1 90 ? -11.356 -6.472 10.761 1.00 98.44 90 ILE A O 1
ATOM 661 N N . SER A 1 91 ? -12.940 -5.325 9.645 1.00 97.69 91 SER A N 1
ATOM 662 C CA . SER A 1 91 ? -12.895 -6.108 8.415 1.00 97.69 91 SER A CA 1
ATOM 663 C C . SER A 1 91 ? -12.419 -5.258 7.245 1.00 97.69 91 SER A C 1
ATOM 665 O O . SER A 1 91 ? -12.531 -4.031 7.219 1.00 97.69 91 SER A O 1
ATOM 667 N N . THR A 1 92 ? -11.818 -5.938 6.276 1.00 98.19 92 THR A N 1
ATOM 668 C CA . THR A 1 92 ? -11.276 -5.332 5.063 1.00 98.19 92 THR A CA 1
ATOM 669 C C . THR A 1 92 ? -11.682 -6.187 3.877 1.00 98.19 92 THR A C 1
ATOM 671 O O . THR A 1 92 ? -11.447 -7.398 3.892 1.00 98.19 92 THR A O 1
ATOM 674 N N . ALA A 1 93 ? -12.248 -5.574 2.847 1.00 97.06 93 ALA A N 1
ATOM 675 C CA . ALA A 1 93 ? -12.647 -6.253 1.620 1.00 97.06 93 ALA A CA 1
ATOM 676 C C . ALA A 1 93 ? -12.295 -5.392 0.408 1.00 97.06 93 ALA A C 1
ATOM 678 O O . ALA A 1 93 ? -12.212 -4.171 0.508 1.00 97.06 93 ALA A O 1
ATOM 679 N N . VAL A 1 94 ? -12.095 -6.026 -0.743 1.00 97.50 94 VAL A N 1
ATOM 680 C CA . VAL A 1 94 ? -11.999 -5.324 -2.025 1.00 97.50 94 VAL A CA 1
ATOM 681 C C . VAL A 1 94 ? -13.272 -5.636 -2.794 1.00 97.50 94 VAL A C 1
ATOM 683 O O . VAL A 1 94 ? -13.640 -6.803 -2.914 1.00 97.50 94 VAL A O 1
ATOM 686 N N . THR A 1 95 ? -13.974 -4.605 -3.251 1.00 95.69 95 THR A N 1
ATOM 687 C CA . THR A 1 95 ? -15.178 -4.773 -4.071 1.00 95.69 95 THR A CA 1
ATOM 688 C C . THR A 1 95 ? -14.814 -5.264 -5.470 1.00 95.69 95 THR A C 1
ATOM 690 O O . THR A 1 95 ? -13.682 -5.101 -5.925 1.00 95.69 95 THR A O 1
ATOM 693 N N . ASP A 1 96 ? -15.797 -5.768 -6.216 1.00 96.69 96 ASP A N 1
ATOM 694 C CA . ASP A 1 96 ? -15.602 -6.123 -7.629 1.00 96.69 96 ASP A CA 1
ATOM 695 C C . ASP A 1 96 ? -15.206 -4.910 -8.500 1.00 96.69 96 ASP A C 1
ATOM 697 O O . ASP A 1 96 ? -14.596 -5.075 -9.555 1.00 96.69 96 ASP A O 1
ATOM 701 N N . SER A 1 97 ? -15.510 -3.682 -8.053 1.00 96.12 97 SER A N 1
ATOM 702 C CA . SER A 1 97 ? -15.067 -2.426 -8.681 1.00 96.12 97 SER A CA 1
ATOM 703 C C . SER A 1 97 ? -13.635 -2.013 -8.309 1.00 96.12 97 SER A C 1
ATOM 705 O O . SER A 1 97 ? -13.132 -1.025 -8.842 1.00 96.12 97 SER A O 1
ATOM 707 N N . GLY A 1 98 ? -12.968 -2.758 -7.422 1.00 95.56 98 GLY A N 1
ATOM 708 C CA . GLY A 1 98 ? -11.594 -2.502 -6.988 1.00 95.56 98 GLY A CA 1
ATOM 709 C C . GLY A 1 98 ? -11.457 -1.510 -5.829 1.00 95.56 98 GLY A C 1
ATOM 710 O O . GLY A 1 98 ? -10.344 -1.084 -5.525 1.00 95.56 98 GLY A O 1
ATOM 711 N N . GLU A 1 99 ? -12.551 -1.137 -5.165 1.00 97.56 99 GLU A N 1
ATOM 712 C CA . GLU A 1 99 ? -12.511 -0.257 -3.995 1.00 97.56 99 GLU A CA 1
ATOM 713 C C . GLU A 1 99 ? -12.124 -1.050 -2.747 1.00 97.56 99 GLU A C 1
ATOM 715 O O . GLU A 1 99 ? -12.694 -2.105 -2.463 1.00 97.56 99 GLU A O 1
ATOM 720 N N . LEU A 1 100 ? -11.180 -0.521 -1.967 1.00 97.19 100 LEU A N 1
ATOM 721 C CA . LEU A 1 100 ? -10.878 -1.053 -0.644 1.00 97.19 100 LEU A CA 1
ATOM 722 C C . LEU A 1 100 ? -11.912 -0.541 0.362 1.00 97.19 100 LEU A C 1
ATOM 724 O O . LEU A 1 100 ? -11.941 0.647 0.682 1.00 97.19 100 LEU A O 1
ATOM 728 N N . LYS A 1 101 ? -12.708 -1.456 0.909 1.00 97.50 101 LYS A N 1
ATOM 729 C CA . LYS A 1 101 ? -13.577 -1.216 2.059 1.00 97.50 101 LYS A CA 1
ATOM 730 C C . LYS A 1 101 ? -12.856 -1.569 3.352 1.00 97.50 101 LYS A C 1
ATOM 732 O O . LYS A 1 101 ? -12.200 -2.609 3.439 1.00 97.50 101 LYS A O 1
ATOM 737 N N . ILE A 1 102 ? -13.003 -0.701 4.347 1.00 98.00 102 ILE A N 1
ATOM 738 C CA . ILE A 1 102 ? -12.531 -0.899 5.717 1.00 98.00 102 ILE A CA 1
ATOM 739 C C . ILE A 1 102 ? -13.706 -0.561 6.627 1.00 98.00 102 ILE A C 1
ATOM 741 O O . ILE A 1 102 ? -14.185 0.573 6.613 1.00 98.00 102 ILE A O 1
ATOM 745 N N . GLU A 1 103 ? -14.189 -1.545 7.375 1.00 97.94 103 GLU A N 1
ATOM 746 C CA . GLU A 1 103 ? -15.448 -1.452 8.115 1.00 97.94 103 GLU A CA 1
ATOM 747 C C . GLU A 1 103 ? -15.281 -2.003 9.536 1.00 97.94 103 GLU A C 1
ATOM 749 O O . GLU A 1 103 ? -14.410 -2.834 9.806 1.00 97.94 103 GLU A O 1
ATOM 754 N N . LEU A 1 104 ? -16.118 -1.514 10.454 1.00 98.38 104 LEU A N 1
ATOM 755 C CA . LEU A 1 104 ? -16.307 -2.148 11.756 1.00 98.38 104 LEU A CA 1
ATOM 756 C C . LEU A 1 104 ? -17.186 -3.388 11.576 1.00 98.38 104 LEU A C 1
ATOM 758 O O . LEU A 1 104 ? -18.146 -3.360 10.807 1.00 98.38 104 LEU A O 1
ATOM 762 N N . ASN A 1 105 ? -16.878 -4.453 12.306 1.00 97.69 105 ASN A N 1
ATOM 763 C CA . ASN A 1 105 ? -17.747 -5.622 12.370 1.00 97.69 105 ASN A CA 1
ATOM 764 C C . ASN A 1 105 ? -19.012 -5.323 13.188 1.00 97.69 105 ASN A C 1
ATOM 766 O O . ASN A 1 105 ? -19.027 -4.419 14.024 1.00 97.69 105 ASN A O 1
ATOM 770 N N . GLU A 1 106 ? -20.079 -6.093 12.947 1.00 97.12 106 GLU A N 1
ATOM 771 C CA . GLU A 1 106 ? -21.345 -5.959 13.687 1.00 97.12 106 GLU A CA 1
ATOM 772 C C . GLU A 1 106 ? -21.156 -6.178 15.194 1.00 97.12 106 GLU A C 1
ATOM 774 O O . GLU A 1 106 ? -21.765 -5.487 16.011 1.00 97.12 106 GLU A O 1
ATOM 779 N N . GLU A 1 107 ? -20.282 -7.119 15.555 1.00 96.81 107 GLU A N 1
ATOM 780 C CA . GLU A 1 107 ? -19.849 -7.358 16.926 1.00 96.81 107 GLU A CA 1
ATOM 781 C C . GLU A 1 107 ? -18.455 -6.765 17.147 1.00 96.81 107 GLU A C 1
ATOM 783 O O . GLU A 1 107 ? -17.531 -7.002 16.367 1.00 96.81 107 GLU A O 1
ATOM 788 N N . ILE A 1 108 ? -18.314 -6.004 18.234 1.00 98.00 108 ILE A N 1
ATOM 789 C CA . ILE A 1 108 ? -17.062 -5.366 18.637 1.00 98.00 108 ILE A CA 1
ATOM 790 C C . ILE A 1 108 ? -16.647 -5.895 20.010 1.00 98.00 108 ILE A C 1
ATOM 792 O O . ILE A 1 108 ? -17.329 -5.686 21.013 1.00 98.00 108 ILE A O 1
ATOM 796 N N . GLU A 1 109 ? -15.486 -6.540 20.061 1.00 97.56 109 GLU A N 1
ATOM 797 C CA . GLU A 1 109 ? -14.862 -7.050 21.275 1.00 97.56 109 GLU A CA 1
ATOM 798 C C . GLU A 1 109 ? -13.854 -6.022 21.814 1.00 97.56 109 GLU A C 1
ATOM 800 O O . GLU A 1 109 ? -12.770 -5.805 21.259 1.00 97.56 109 GLU A O 1
ATOM 805 N N . VAL A 1 110 ? -14.197 -5.396 22.941 1.00 97.38 110 VAL A N 1
ATOM 806 C CA . VAL A 1 110 ? -13.316 -4.489 23.689 1.00 97.38 110 VAL A CA 1
ATOM 807 C C . VAL A 1 110 ? -13.188 -4.946 25.135 1.00 97.38 110 VAL A C 1
ATOM 809 O O . VAL A 1 110 ? -14.138 -5.431 25.739 1.00 97.38 110 VAL A O 1
ATOM 812 N N . LYS A 1 111 ? -11.999 -4.775 25.722 1.00 97.62 111 LYS A N 1
ATOM 813 C CA . LYS A 1 111 ? -11.751 -5.158 27.124 1.00 97.62 111 LYS A CA 1
ATOM 814 C C . LYS A 1 111 ? -12.455 -4.242 28.122 1.00 97.62 111 LYS A C 1
ATOM 816 O O . LYS A 1 111 ? -12.884 -4.693 29.175 1.00 97.62 111 LYS A O 1
ATOM 821 N N . GLN A 1 112 ? -12.499 -2.950 27.816 1.00 96.81 112 GLN A N 1
ATOM 822 C CA . GLN A 1 112 ? -13.076 -1.928 28.674 1.00 96.81 112 GLN A CA 1
ATOM 823 C C . GLN A 1 112 ? -13.561 -0.767 27.813 1.00 96.81 112 GLN A C 1
ATOM 825 O O . GLN A 1 112 ? -12.882 -0.360 26.870 1.00 96.81 112 GLN A O 1
ATOM 830 N N . ILE A 1 113 ? -14.711 -0.219 28.190 1.00 95.56 113 ILE A N 1
ATOM 831 C CA . ILE A 1 113 ? -15.220 1.046 27.675 1.00 95.56 113 ILE A CA 1
ATOM 832 C C . ILE A 1 113 ? -15.022 2.082 28.778 1.00 95.56 113 ILE A C 1
ATOM 834 O O . ILE A 1 113 ? -15.489 1.898 29.901 1.00 95.56 113 ILE A O 1
ATOM 838 N N . THR A 1 114 ? -14.317 3.162 28.458 1.00 94.88 114 THR A N 1
ATOM 839 C CA . THR A 1 114 ? -14.205 4.336 29.325 1.00 94.88 114 THR A CA 1
ATOM 840 C C . THR A 1 114 ? -14.892 5.486 28.613 1.00 94.88 114 THR A C 1
ATOM 842 O O . THR A 1 114 ? -14.468 5.890 27.533 1.00 94.88 114 THR A O 1
ATOM 845 N N . SER A 1 115 ? -15.965 5.994 29.207 1.00 94.06 115 SER A N 1
ATOM 846 C CA . SER A 1 115 ? -16.783 7.067 28.647 1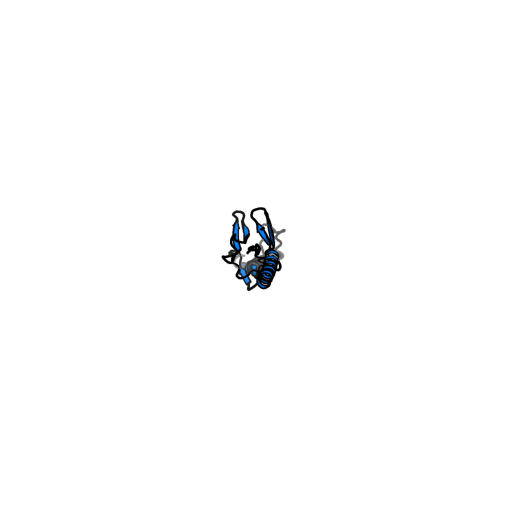.00 94.06 115 SER A CA 1
ATOM 847 C C . SER A 1 115 ? -17.163 8.050 29.744 1.00 94.06 115 SER A C 1
ATOM 849 O O . SER A 1 115 ? -17.503 7.623 30.844 1.00 94.06 115 SER A O 1
ATOM 851 N N . GLU A 1 116 ? -17.184 9.345 29.436 1.00 95.31 116 GLU A N 1
ATOM 852 C CA . GLU A 1 116 ? -17.718 10.360 30.357 1.00 95.31 116 GLU A CA 1
ATOM 853 C C . GLU A 1 116 ? -19.233 10.207 30.557 1.00 95.31 116 GLU A C 1
ATOM 855 O O . GLU A 1 116 ? -19.754 10.475 31.636 1.00 95.31 116 GLU A O 1
ATOM 860 N N . LYS A 1 117 ? -19.939 9.739 29.522 1.00 95.69 117 LYS A N 1
ATOM 861 C CA . LYS A 1 117 ? -21.387 9.541 29.515 1.00 95.69 117 LYS A CA 1
ATOM 862 C C . LYS A 1 117 ? -21.742 8.309 28.686 1.00 95.69 117 LYS A C 1
ATOM 864 O O . LYS A 1 117 ? -21.270 8.191 27.556 1.00 95.69 117 LYS A O 1
ATOM 869 N N . MET A 1 118 ? -22.589 7.424 29.218 1.00 96.56 118 MET A N 1
ATOM 870 C CA . MET A 1 118 ? -23.103 6.262 28.485 1.00 96.56 118 MET A CA 1
ATOM 871 C C . MET A 1 118 ? -24.596 6.436 28.211 1.00 96.56 118 MET A C 1
ATOM 873 O O . MET A 1 118 ? -25.417 6.369 29.125 1.00 96.56 118 MET A O 1
ATOM 877 N N . ILE A 1 119 ? -24.928 6.661 26.939 1.00 97.12 119 ILE A N 1
ATOM 878 C CA . ILE A 1 119 ? -26.303 6.784 26.460 1.00 97.12 119 ILE A CA 1
ATOM 879 C C . ILE A 1 119 ? -26.674 5.527 25.681 1.00 97.12 119 ILE A C 1
ATOM 881 O O . ILE A 1 119 ? -26.039 5.212 24.676 1.00 97.12 119 ILE A O 1
ATOM 885 N N . LEU A 1 120 ? -27.721 4.832 26.117 1.00 96.50 120 LEU A N 1
ATOM 886 C CA . LEU A 1 120 ? -28.283 3.693 25.396 1.00 96.50 120 LEU A CA 1
ATOM 887 C C . LEU A 1 120 ? -29.547 4.126 24.662 1.00 96.50 120 LEU A C 1
ATOM 889 O O . LEU A 1 120 ? -30.409 4.775 25.250 1.00 96.50 120 LEU A O 1
ATOM 893 N N . LYS A 1 121 ? -29.660 3.772 23.380 1.00 97.25 121 LYS A N 1
ATOM 894 C CA . LYS A 1 121 ? -30.883 3.980 22.603 1.00 97.25 121 LYS A CA 1
ATOM 895 C C . LYS A 1 121 ? -31.790 2.762 22.755 1.00 97.25 121 LYS A C 1
ATOM 897 O O . LYS A 1 121 ? -31.374 1.642 22.473 1.00 97.25 121 LYS A O 1
ATOM 902 N N . ASN A 1 122 ? -33.022 2.996 23.175 1.00 94.88 122 ASN A N 1
ATOM 903 C CA . ASN A 1 122 ? -34.047 1.973 23.310 1.00 94.88 122 ASN A CA 1
ATOM 904 C C . ASN A 1 122 ? -34.679 1.658 21.945 1.00 94.88 122 ASN A C 1
ATOM 906 O O . ASN A 1 122 ? -34.577 2.437 20.993 1.00 94.88 122 ASN A O 1
ATOM 910 N N . SER A 1 123 ? -35.369 0.520 21.843 1.00 96.06 123 SER A N 1
ATOM 911 C CA . SER A 1 123 ? -36.040 0.099 20.602 1.00 96.06 123 SER A CA 1
ATOM 912 C C . SER A 1 123 ? -37.123 1.078 20.130 1.00 96.06 123 SER A C 1
ATOM 914 O O . SER A 1 123 ? -37.411 1.135 18.939 1.00 96.06 123 SER A O 1
ATOM 916 N N . ASP A 1 124 ? -37.695 1.866 21.042 1.00 96.50 124 ASP A N 1
ATOM 917 C CA . ASP A 1 124 ? -38.664 2.929 20.742 1.00 96.50 124 ASP A CA 1
ATOM 918 C C . ASP A 1 124 ? -38.011 4.244 20.268 1.00 96.50 124 ASP A C 1
ATOM 920 O O . ASP A 1 124 ? -38.698 5.209 19.940 1.00 96.50 124 ASP A O 1
ATOM 924 N N . GLY A 1 125 ? -36.678 4.291 20.214 1.00 96.50 125 GLY A N 1
ATOM 925 C CA . GLY A 1 125 ? -35.901 5.453 19.803 1.00 96.50 125 GLY A CA 1
ATOM 926 C C . GLY A 1 125 ? -35.579 6.447 20.918 1.00 96.50 125 GLY A C 1
ATOM 927 O O . GLY A 1 125 ? -34.769 7.344 20.673 1.00 96.50 125 GLY A O 1
ATOM 928 N N . SER A 1 126 ? -36.145 6.281 22.119 1.00 96.94 126 SER A N 1
ATOM 929 C CA . SER A 1 126 ? -35.760 7.053 23.302 1.00 96.94 126 SER A CA 1
ATOM 930 C C . SER A 1 126 ? -34.333 6.714 23.740 1.00 96.94 126 SER A C 1
ATOM 932 O O . SER A 1 126 ? -33.743 5.722 23.306 1.00 96.94 126 SER A O 1
ATOM 934 N N . THR A 1 127 ? -33.756 7.549 24.601 1.00 97.62 127 THR A N 1
ATOM 935 C CA . THR A 1 127 ? -32.401 7.347 25.116 1.00 97.62 127 THR A CA 1
ATOM 936 C C . THR A 1 127 ? -32.382 7.336 26.632 1.00 97.62 127 THR A C 1
ATOM 938 O O . THR A 1 127 ? -33.016 8.183 27.258 1.00 97.62 127 THR A O 1
ATOM 941 N N . THR A 1 128 ? -31.588 6.445 27.212 1.00 96.94 128 THR A N 1
ATOM 942 C CA . THR A 1 128 ? -31.352 6.365 28.653 1.00 96.94 128 THR A CA 1
ATOM 943 C C . THR A 1 128 ? -29.918 6.765 28.955 1.00 96.94 128 THR A C 1
ATOM 945 O O . THR A 1 128 ? -28.979 6.159 28.436 1.00 96.94 128 THR A O 1
ATOM 948 N N . ASP A 1 129 ? -29.751 7.768 29.815 1.00 97.06 129 ASP A N 1
ATOM 949 C CA . ASP A 1 129 ? -28.472 8.036 30.461 1.00 97.06 129 ASP A CA 1
ATOM 950 C C . ASP A 1 129 ? -28.281 7.045 31.605 1.00 97.06 129 ASP A C 1
ATOM 952 O O . ASP A 1 129 ? -28.969 7.090 32.629 1.00 97.06 129 ASP A O 1
ATOM 956 N N . VAL A 1 130 ? -27.351 6.113 31.415 1.00 96.62 130 VAL A N 1
ATOM 957 C CA . VAL A 1 130 ? -27.098 5.062 32.400 1.00 96.62 130 VAL A CA 1
ATOM 958 C C . VAL A 1 130 ? -26.447 5.633 33.657 1.00 96.62 130 VAL A C 1
ATOM 960 O O . VAL A 1 130 ? -26.738 5.160 34.753 1.00 96.62 130 VAL A O 1
ATOM 963 N N . GLY A 1 131 ? -25.615 6.670 33.527 1.00 95.69 131 GLY A N 1
ATOM 964 C CA . GLY A 1 131 ? -24.980 7.323 34.669 1.00 95.69 131 GLY A CA 1
ATOM 965 C C 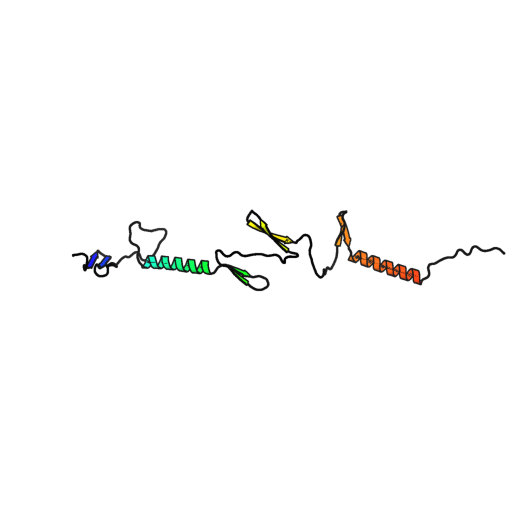. GLY A 1 131 ? -26.005 8.025 35.558 1.00 95.69 131 GLY A C 1
ATOM 966 O O . GLY A 1 131 ? -26.013 7.812 36.770 1.00 95.69 131 GLY A O 1
ATOM 967 N N . GLU A 1 132 ? -26.906 8.802 34.954 1.00 96.31 132 GLU A N 1
ATOM 968 C CA . GLU A 1 132 ? -28.007 9.470 35.663 1.00 96.31 132 GLU A CA 1
ATOM 969 C C . GLU A 1 132 ? -28.956 8.452 36.311 1.00 96.31 132 GLU A C 1
ATOM 971 O O . GLU A 1 132 ? -29.234 8.541 37.505 1.00 96.31 132 GLU A O 1
ATOM 976 N N . THR A 1 133 ? -29.345 7.408 35.571 1.00 96.81 133 THR A N 1
ATOM 977 C CA . THR A 1 133 ? -30.220 6.336 36.081 1.00 96.81 133 THR A CA 1
ATOM 978 C C . THR A 1 133 ? -29.613 5.622 37.294 1.00 96.81 133 THR A C 1
ATOM 980 O O . THR A 1 133 ? -30.291 5.387 38.295 1.00 96.81 133 THR A O 1
ATOM 983 N N . LEU A 1 134 ? -28.322 5.270 37.236 1.00 96.94 134 LEU A N 1
ATOM 984 C CA . LEU A 1 134 ? -27.628 4.625 38.355 1.00 96.94 134 LEU A CA 1
ATOM 985 C C . LEU A 1 134 ? -27.503 5.560 39.560 1.00 96.94 134 LEU A C 1
ATOM 987 O O . LEU A 1 134 ? -27.658 5.109 40.697 1.00 96.94 134 LEU A O 1
ATOM 991 N N . LYS A 1 135 ? -27.264 6.854 39.323 1.00 97.19 135 LYS A N 1
ATOM 992 C CA . LYS A 1 135 ? -27.224 7.863 40.380 1.00 97.19 135 LYS A CA 1
ATOM 993 C C . LYS A 1 135 ? -28.582 7.988 41.074 1.00 97.19 135 LYS A C 1
ATOM 995 O O . LYS A 1 135 ? -28.635 7.843 42.293 1.00 97.19 135 LYS A O 1
ATOM 1000 N N . GLU A 1 136 ? -29.672 8.144 40.327 1.00 97.69 136 GLU A N 1
ATOM 1001 C CA . GLU A 1 136 ? -31.026 8.197 40.896 1.00 97.69 136 GLU A CA 1
ATOM 1002 C C . GLU A 1 136 ? -31.369 6.940 41.704 1.00 97.69 136 GLU A C 1
ATOM 1004 O O . GLU A 1 136 ? -31.940 7.023 42.792 1.00 97.69 136 GLU A O 1
ATOM 1009 N N . HIS A 1 137 ? -31.029 5.754 41.188 1.00 97.94 137 HIS A N 1
ATOM 1010 C CA . HIS A 1 137 ? -31.232 4.507 41.924 1.00 97.94 137 HIS A CA 1
ATOM 1011 C C . HIS A 1 137 ? -30.423 4.477 43.224 1.00 97.94 137 HIS A C 1
ATOM 1013 O O . HIS A 1 137 ? -30.949 4.040 44.248 1.00 97.94 137 HIS A O 1
ATOM 1019 N N . SER A 1 138 ? -29.179 4.964 43.211 1.00 98.19 138 SER A N 1
ATOM 1020 C CA . SER A 1 138 ? -28.352 5.040 44.420 1.00 98.19 138 SER A CA 1
ATOM 1021 C C . SER A 1 138 ? -28.955 5.969 45.481 1.00 98.19 138 SER A C 1
ATOM 1023 O O . SER A 1 138 ? -29.003 5.601 46.654 1.00 98.19 138 SER A O 1
ATOM 1025 N N . GLU A 1 139 ? -29.503 7.116 45.068 1.00 98.12 139 GLU A N 1
ATOM 1026 C CA . GLU A 1 139 ? -30.166 8.078 45.955 1.00 98.12 139 GLU A CA 1
ATOM 1027 C C . GLU A 1 139 ? -31.448 7.481 46.562 1.00 98.12 139 GLU A C 1
ATOM 1029 O O . GLU A 1 139 ? -31.615 7.489 47.782 1.00 98.12 139 GLU A O 1
ATOM 1034 N N . LYS A 1 140 ? -32.305 6.850 45.745 1.00 97.25 140 LYS A N 1
ATOM 1035 C CA . LYS A 1 140 ? -33.533 6.172 46.213 1.00 97.25 140 LYS A CA 1
ATOM 1036 C C . LYS A 1 140 ? -33.241 5.027 47.191 1.00 97.25 140 LYS A C 1
ATOM 1038 O O . LYS A 1 140 ? -33.998 4.812 48.139 1.00 97.25 140 LYS A O 1
ATOM 1043 N N . ILE A 1 141 ? -32.161 4.270 46.979 1.00 97.38 141 ILE A N 1
ATOM 1044 C CA . ILE A 1 141 ? -31.737 3.206 47.906 1.00 97.38 141 ILE A CA 1
ATOM 1045 C C . ILE A 1 141 ? -31.345 3.801 49.263 1.00 97.38 141 ILE A C 1
ATOM 1047 O O . ILE A 1 141 ? -31.754 3.268 50.297 1.00 97.38 141 ILE A O 1
ATOM 1051 N N . GLU A 1 142 ? -30.599 4.905 49.271 1.00 96.62 142 GLU A N 1
ATOM 1052 C CA . GLU A 1 142 ? -30.197 5.587 50.503 1.00 96.62 142 GLU A CA 1
ATOM 1053 C C . GLU A 1 142 ? -31.412 6.158 51.257 1.00 96.62 142 GLU A C 1
ATOM 1055 O O . GLU A 1 142 ? -31.557 5.931 52.461 1.00 96.62 142 GLU A O 1
ATOM 1060 N N . GLU A 1 143 ? -32.349 6.808 50.559 1.00 95.06 143 GLU A N 1
ATOM 1061 C CA . GLU A 1 143 ? -33.611 7.288 51.147 1.00 95.06 143 GLU A CA 1
ATOM 1062 C C . GLU A 1 143 ? -34.432 6.152 51.778 1.00 95.06 143 GLU A C 1
ATOM 1064 O O . GLU A 1 143 ? -34.938 6.270 52.904 1.00 95.06 143 GLU A O 1
ATOM 1069 N N . ASN A 1 144 ? -34.530 5.015 51.086 1.00 92.50 144 ASN A N 1
ATOM 1070 C CA . ASN A 1 144 ? -35.216 3.832 51.597 1.00 92.50 144 ASN A CA 1
ATOM 1071 C C . ASN A 1 144 ? -34.512 3.262 52.836 1.00 92.50 144 ASN A C 1
ATOM 1073 O O . ASN A 1 144 ? -35.170 2.944 53.830 1.00 92.50 144 ASN A O 1
ATOM 1077 N N . ALA A 1 145 ? -33.178 3.179 52.826 1.00 93.06 145 ALA A N 1
ATOM 1078 C CA . ALA A 1 145 ? -32.398 2.729 53.976 1.00 93.06 145 ALA A CA 1
ATOM 1079 C C . ALA A 1 145 ? -32.609 3.636 55.200 1.00 93.06 145 ALA A C 1
ATOM 1081 O O . ALA A 1 145 ? -32.733 3.148 56.328 1.00 93.06 145 ALA A O 1
ATOM 1082 N N . GLN A 1 146 ? -32.701 4.952 54.995 1.00 89.94 146 GLN A N 1
ATOM 1083 C CA . GLN A 1 146 ? -33.003 5.909 56.061 1.00 89.94 146 GLN A CA 1
ATOM 1084 C C . GLN A 1 146 ? -34.428 5.746 56.599 1.00 89.94 146 GLN A C 1
ATOM 1086 O O . GLN A 1 146 ? -34.629 5.780 57.815 1.00 89.94 146 GLN A O 1
ATOM 1091 N N . SER A 1 147 ? -35.407 5.528 55.721 1.00 88.56 147 SER A N 1
ATOM 1092 C CA . SER A 1 147 ? -36.804 5.271 56.098 1.00 88.56 147 SER A CA 1
ATOM 1093 C C . SER A 1 147 ? -36.951 4.008 56.950 1.00 88.56 147 SER A C 1
ATOM 1095 O O . SER A 1 147 ? -37.642 4.027 57.966 1.00 88.56 147 SER A O 1
ATOM 1097 N N . ILE A 1 148 ? -36.238 2.932 56.603 1.00 88.19 148 ILE A N 1
ATOM 1098 C CA . ILE A 1 148 ? -36.221 1.684 57.385 1.00 88.19 148 ILE A CA 1
ATOM 1099 C C . ILE A 1 148 ? -35.610 1.913 58.774 1.00 88.19 148 ILE A C 1
ATOM 1101 O O . ILE A 1 148 ? -36.178 1.469 59.772 1.00 88.19 148 ILE A O 1
ATOM 1105 N N . LYS A 1 149 ? -34.482 2.636 58.864 1.00 86.38 149 LYS A N 1
ATOM 1106 C CA . LYS A 1 149 ? -33.823 2.955 60.148 1.00 86.38 149 LYS A CA 1
ATOM 1107 C C . LYS A 1 149 ? -34.707 3.775 61.083 1.00 86.38 149 LYS A C 1
ATOM 1109 O O . LYS A 1 149 ? -34.635 3.594 62.294 1.00 86.38 149 LYS A O 1
ATOM 1114 N N . LYS A 1 150 ? -35.536 4.667 60.536 1.00 84.12 150 LYS A N 1
ATOM 1115 C CA . LYS A 1 150 ? -36.498 5.465 61.314 1.00 84.12 150 LYS A CA 1
ATOM 1116 C C . LYS A 1 150 ? -37.654 4.626 61.881 1.00 84.12 150 LYS A C 1
ATOM 1118 O O . LYS A 1 150 ? -38.431 5.146 62.674 1.00 84.12 150 LYS A O 1
ATOM 1123 N N . GLY A 1 151 ? -37.724 3.340 61.531 1.00 72.75 151 GLY A N 1
ATOM 1124 C CA . GLY A 1 151 ? -38.860 2.474 61.790 1.00 72.75 151 GLY A CA 1
ATOM 1125 C C . GLY A 1 151 ? -39.927 2.735 60.739 1.00 72.75 151 GLY A C 1
ATOM 1126 O O . GLY A 1 151 ? -40.326 3.877 60.512 1.00 72.75 151 GLY A O 1
ATOM 1127 N N . LEU A 1 152 ? -40.414 1.671 60.096 1.00 66.62 152 LEU A N 1
ATOM 1128 C CA . LEU A 1 152 ? -41.697 1.749 59.411 1.00 66.62 152 LEU A CA 1
ATOM 1129 C C . LEU A 1 152 ? -42.677 2.297 60.449 1.00 66.62 152 LEU A C 1
ATOM 1131 O O . LEU A 1 152 ? -42.854 1.672 61.495 1.00 66.62 152 LEU A O 1
ATOM 1135 N N . ASN A 1 153 ? -43.239 3.481 60.204 1.00 60.44 153 ASN A N 1
ATOM 1136 C CA . ASN A 1 153 ? -44.292 4.070 61.022 1.00 60.44 153 ASN A CA 1
ATOM 1137 C C . ASN A 1 153 ? -45.536 3.174 60.887 1.00 60.44 153 ASN A C 1
ATOM 1139 O O . ASN A 1 153 ? -46.530 3.533 60.261 1.00 60.44 153 ASN A O 1
ATOM 1143 N N . PHE A 1 154 ? -45.483 1.967 61.450 1.00 61.72 154 PHE A N 1
ATOM 1144 C CA . PHE A 1 154 ? -46.650 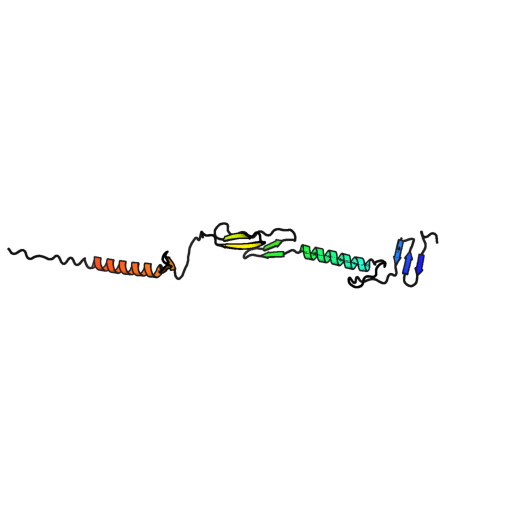1.183 61.776 1.00 61.72 154 PHE A CA 1
ATOM 1145 C C . PHE A 1 154 ? -47.291 1.924 62.939 1.00 61.72 154 PHE A C 1
ATOM 1147 O O . PHE A 1 154 ? -47.111 1.575 64.104 1.00 61.72 154 PHE A O 1
ATOM 1154 N N . ALA A 1 155 ? -48.017 2.994 62.613 1.00 59.53 155 ALA A N 1
ATOM 1155 C CA . ALA A 1 155 ? -49.085 3.490 63.451 1.00 59.53 155 ALA A CA 1
ATOM 1156 C C . ALA A 1 155 ? -50.095 2.341 63.552 1.00 59.53 155 ALA A C 1
ATOM 1158 O O . ALA A 1 155 ? -51.072 2.273 62.809 1.00 59.53 155 ALA A O 1
ATOM 1159 N N . GLY A 1 156 ? -49.787 1.365 64.409 1.00 55.66 156 GLY A N 1
ATOM 1160 C CA . GLY A 1 156 ? -50.725 0.361 64.846 1.00 55.66 156 GLY A CA 1
ATOM 1161 C C . GLY A 1 156 ? -51.901 1.136 65.397 1.00 55.66 156 GLY A C 1
ATOM 1162 O O . GLY A 1 156 ? -51.787 1.795 66.429 1.00 55.66 156 GLY A O 1
ATOM 1163 N N . ASN A 1 157 ? -53.000 1.123 64.650 1.00 59.22 157 ASN A N 1
ATOM 1164 C CA . ASN A 1 157 ? -54.291 1.576 65.114 1.00 59.22 157 ASN A CA 1
ATOM 1165 C C . ASN A 1 157 ? -54.638 0.707 66.328 1.00 59.22 157 ASN A C 1
ATOM 1167 O O . ASN A 1 157 ? -55.209 -0.373 66.180 1.00 59.22 157 ASN A O 1
ATOM 1171 N N . HIS A 1 158 ? -54.219 1.127 67.522 1.00 56.72 158 HIS A N 1
ATOM 1172 C CA . HIS A 1 158 ? -54.686 0.538 68.763 1.00 56.72 158 HIS A CA 1
ATOM 1173 C C . HIS A 1 158 ? -56.144 0.970 68.900 1.00 56.72 158 HIS A C 1
ATOM 1175 O O . HIS A 1 158 ? -56.464 1.975 69.531 1.00 56.72 158 HIS A O 1
ATOM 1181 N N . GLY A 1 159 ? -57.029 0.219 68.239 1.00 59.84 159 GLY A N 1
ATOM 1182 C CA . GLY A 1 159 ? -58.450 0.256 68.521 1.00 59.84 159 GLY A CA 1
ATOM 1183 C C . GLY A 1 159 ? -58.602 0.058 70.021 1.00 59.84 159 GLY A C 1
ATOM 1184 O O . GLY A 1 159 ? -58.151 -0.946 70.573 1.00 59.84 159 GLY A O 1
ATOM 1185 N N . THR A 1 160 ? -59.149 1.066 70.687 1.00 52.66 160 THR A N 1
ATOM 1186 C CA . THR A 1 160 ? -59.432 1.035 72.116 1.00 52.66 160 THR A CA 1
ATOM 1187 C C . THR A 1 160 ? -60.323 -0.169 72.401 1.00 52.66 160 THR A C 1
ATOM 1189 O O . THR A 1 160 ? -61.484 -0.192 71.990 1.00 52.66 160 THR A O 1
ATOM 1192 N N . THR A 1 161 ? -59.800 -1.183 73.086 1.00 55.34 161 THR A N 1
ATOM 1193 C CA . THR A 1 161 ? -60.633 -2.226 73.675 1.00 55.34 161 THR A CA 1
ATOM 1194 C C . THR A 1 161 ? -61.305 -1.626 74.906 1.00 55.34 161 THR A C 1
ATOM 1196 O O . THR A 1 161 ? -60.676 -1.429 75.946 1.00 55.34 161 THR A O 1
ATOM 1199 N N . ASN A 1 162 ? -62.583 -1.267 74.766 1.00 50.31 162 ASN A N 1
ATOM 1200 C CA . ASN A 1 162 ? -63.424 -0.950 75.916 1.00 50.31 162 ASN A CA 1
ATOM 1201 C C . ASN A 1 162 ? -63.516 -2.196 76.810 1.00 50.31 162 ASN A C 1
ATOM 1203 O O . ASN A 1 162 ? -63.772 -3.292 76.309 1.00 50.31 162 ASN A O 1
ATOM 1207 N N . LYS A 1 163 ? -63.232 -1.998 78.103 1.00 55.25 163 LYS A N 1
ATOM 1208 C CA . LYS A 1 163 ? -63.341 -2.999 79.173 1.00 55.25 163 LYS A CA 1
ATOM 1209 C C . LYS A 1 163 ? -64.773 -3.475 79.374 1.00 55.25 163 LYS A C 1
ATOM 1211 O O . LYS A 1 163 ? -65.685 -2.630 79.235 1.00 55.25 163 LYS A O 1
#

Organism: NCBI:txid1161424